Protein AF-A0A1B1N9D3-F1 (afdb_monomer)

Secondary structure (DSSP, 8-state):
-HHHHHHHHHTT---TT-EEEE-STTTTS-HHHHHHHHHHHT-SEEEEESS---HHHHHHHHHHHHHHHHH-S-HHHHHHHHHHHSHHHHHHTTEEEEE-

Structure (mmCIF, N/CA/C/O backbone):
data_AF-A0A1B1N9D3-F1
#
_entry.id   AF-A0A1B1N9D3-F1
#
loop_
_atom_site.group_PDB
_atom_site.id
_atom_site.type_symbol
_atom_site.label_atom_id
_atom_site.label_alt_id
_atom_site.label_comp_id
_atom_site.label_asym_id
_atom_site.label_entity_id
_atom_site.label_seq_id
_atom_site.pdbx_PDB_ins_code
_atom_site.Cartn_x
_atom_site.Cartn_y
_atom_site.Cartn_z
_atom_site.occupancy
_atom_site.B_iso_or_equiv
_atom_site.auth_seq_id
_atom_site.auth_comp_id
_atom_site.auth_asym_id
_atom_site.auth_atom_id
_atom_site.pdbx_PDB_model_num
ATOM 1 N N . MET A 1 1 ? -1.597 13.075 -5.985 1.00 51.84 1 MET A N 1
ATOM 2 C CA . MET A 1 1 ? -2.216 12.221 -4.942 1.00 51.84 1 MET A CA 1
ATOM 3 C C . MET A 1 1 ? -2.651 12.982 -3.680 1.00 51.84 1 MET A C 1
ATOM 5 O O . MET A 1 1 ? -3.419 12.429 -2.904 1.00 51.84 1 MET A O 1
ATOM 9 N N . VAL A 1 2 ? -2.202 14.231 -3.470 1.00 53.56 2 VAL A N 1
ATOM 10 C CA . VAL A 1 2 ? -2.560 15.042 -2.285 1.00 53.56 2 VAL A CA 1
ATOM 11 C C . VAL A 1 2 ? -4.086 15.168 -2.094 1.00 53.56 2 VAL A C 1
ATOM 13 O O . VAL A 1 2 ? -4.560 15.168 -0.968 1.00 53.56 2 VAL A O 1
ATOM 16 N N . ASP A 1 3 ? -4.866 15.119 -3.179 1.00 71.94 3 ASP A N 1
ATOM 17 C CA . ASP A 1 3 ? -6.315 15.346 -3.152 1.00 71.94 3 ASP A CA 1
ATOM 18 C C . ASP A 1 3 ? -7.146 14.206 -2.515 1.00 71.94 3 ASP A C 1
ATOM 20 O O . ASP A 1 3 ? -7.871 14.431 -1.552 1.00 71.94 3 ASP A O 1
ATOM 24 N N . LEU A 1 4 ? -7.023 12.950 -2.967 1.00 71.50 4 LEU A N 1
ATOM 25 C CA . LEU A 1 4 ? -7.900 11.863 -2.487 1.00 71.50 4 LEU A CA 1
ATOM 26 C C . LEU A 1 4 ? -7.688 11.541 -0.998 1.00 71.50 4 LEU A C 1
ATOM 28 O O . LEU A 1 4 ? -8.643 11.287 -0.261 1.00 71.50 4 LEU A O 1
ATOM 32 N N . GLY A 1 5 ? -6.431 11.538 -0.547 1.00 71.31 5 GLY A N 1
ATOM 33 C CA . GLY A 1 5 ? -6.106 11.253 0.849 1.00 71.31 5 GLY A CA 1
ATOM 34 C C . GLY A 1 5 ? -6.641 12.325 1.799 1.00 71.31 5 GLY A C 1
ATOM 35 O O . GLY A 1 5 ? -7.162 12.005 2.871 1.00 71.31 5 GLY A O 1
ATOM 36 N N . GLU A 1 6 ? -6.554 13.590 1.387 1.00 75.50 6 GLU A N 1
ATOM 37 C CA . GLU A 1 6 ? -7.091 14.732 2.121 1.00 75.50 6 GLU A CA 1
ATOM 38 C C . GLU A 1 6 ? -8.623 14.745 2.097 1.00 75.50 6 GLU A C 1
ATOM 40 O O . GLU A 1 6 ? -9.235 14.869 3.156 1.00 75.50 6 GLU A O 1
ATOM 45 N N . GLN A 1 7 ? -9.249 14.484 0.946 1.00 81.62 7 GLN A N 1
ATOM 46 C CA . GLN A 1 7 ? -10.705 14.364 0.810 1.00 81.62 7 GLN A CA 1
ATOM 47 C C . GLN A 1 7 ? -11.285 13.274 1.716 1.00 81.62 7 GLN A C 1
ATOM 49 O O . GLN A 1 7 ? -12.248 13.518 2.443 1.00 81.62 7 GLN A O 1
ATOM 54 N N . LEU A 1 8 ? -10.693 12.074 1.727 1.00 82.44 8 LEU A N 1
ATOM 55 C CA . LEU A 1 8 ?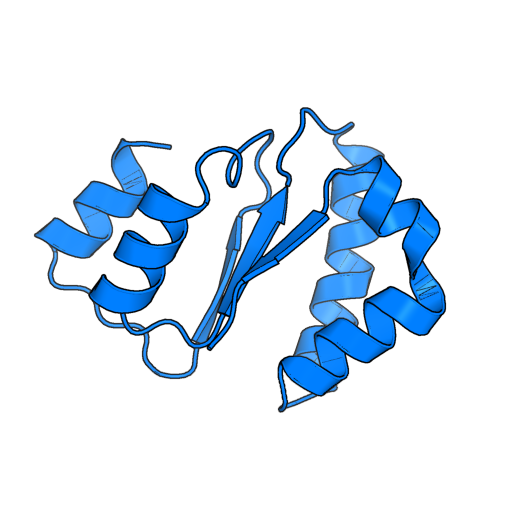 -11.163 10.973 2.574 1.00 82.44 8 LEU A CA 1
ATOM 56 C C . LEU A 1 8 ? -11.032 11.3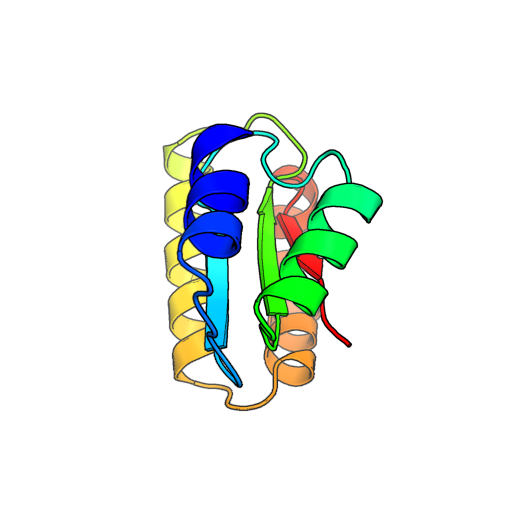07 4.065 1.00 82.44 8 LEU A C 1
ATOM 58 O O . LEU A 1 8 ? -11.924 10.967 4.849 1.00 82.44 8 LEU A O 1
ATOM 62 N N . ARG A 1 9 ? -9.953 11.997 4.461 1.00 75.62 9 ARG A N 1
ATOM 63 C CA . ARG A 1 9 ? -9.768 12.480 5.838 1.00 75.62 9 ARG A CA 1
ATOM 64 C C . ARG A 1 9 ? -10.772 13.574 6.195 1.00 75.62 9 ARG A C 1
ATOM 66 O O . ARG A 1 9 ? -11.400 13.471 7.246 1.00 75.62 9 ARG A O 1
ATOM 73 N N . ALA A 1 10 ? -10.941 14.579 5.338 1.00 83.56 10 ALA A N 1
ATOM 74 C CA . ALA A 1 10 ? -11.865 15.694 5.534 1.00 83.56 10 ALA A CA 1
ATOM 75 C C . ALA A 1 10 ? -13.323 15.218 5.613 1.00 83.56 10 ALA A C 1
ATOM 77 O O . ALA A 1 10 ? -14.083 15.686 6.455 1.00 83.56 10 ALA A O 1
ATOM 78 N N . ALA A 1 11 ? -13.687 14.215 4.812 1.00 85.88 11 ALA A N 1
ATOM 79 C CA . ALA A 1 11 ? -14.988 13.554 4.866 1.00 85.88 11 ALA A CA 1
ATOM 80 C C . ALA A 1 11 ? -15.173 12.649 6.103 1.00 85.88 11 ALA A C 1
ATOM 82 O O . ALA A 1 11 ? -16.237 12.056 6.275 1.00 85.88 11 ALA A O 1
ATOM 83 N N . GLY A 1 12 ? -14.150 12.485 6.952 1.00 86.06 12 GLY A N 1
ATOM 84 C CA . GLY A 1 12 ? -14.204 11.605 8.121 1.00 86.06 12 GLY A CA 1
ATOM 85 C C . GLY A 1 12 ? -14.341 10.122 7.763 1.00 86.06 12 GLY A C 1
ATOM 86 O O . GLY A 1 12 ? -14.816 9.331 8.579 1.00 86.06 12 GLY A O 1
ATOM 87 N N . THR A 1 13 ? -13.937 9.731 6.551 1.00 89.56 13 THR A N 1
ATOM 88 C CA . THR A 1 13 ? -14.154 8.377 6.035 1.00 89.56 13 THR A CA 1
ATOM 89 C C . THR A 1 13 ? -13.343 7.361 6.837 1.00 89.56 13 THR A C 1
ATOM 91 O O . THR A 1 13 ? -12.155 7.551 7.108 1.00 89.56 13 THR A O 1
ATOM 94 N N . LYS A 1 14 ? -13.984 6.246 7.202 1.00 91.75 14 LYS A N 1
ATOM 95 C CA . LYS A 1 14 ? -13.352 5.110 7.881 1.00 91.75 14 LYS A CA 1
ATOM 96 C C . LYS A 1 14 ? -13.534 3.851 7.049 1.00 91.75 14 LYS A C 1
ATOM 98 O O . LYS A 1 14 ? -14.651 3.516 6.667 1.00 91.75 14 LYS A O 1
ATOM 103 N N . LEU A 1 15 ? -12.440 3.133 6.805 1.00 91.62 15 LEU A N 1
ATOM 104 C CA . LEU A 1 15 ? -12.426 1.891 6.024 1.00 91.62 15 LEU A CA 1
ATOM 105 C C . LEU A 1 15 ? -11.798 0.737 6.829 1.00 91.62 15 LEU A C 1
ATOM 107 O O . LEU A 1 15 ? -10.819 0.129 6.383 1.00 91.62 15 LEU A O 1
ATOM 111 N N . PRO A 1 16 ? -12.334 0.415 8.024 1.00 93.56 16 PRO A N 1
ATOM 112 C CA . PRO A 1 16 ? -11.767 -0.613 8.883 1.00 93.56 16 PRO A CA 1
ATOM 113 C C . PRO A 1 16 ? -11.772 -1.979 8.197 1.00 93.56 16 PRO A C 1
ATOM 115 O O . PRO A 1 16 ? -12.750 -2.387 7.568 1.00 93.56 16 PRO A O 1
ATOM 118 N N . GLY A 1 17 ? -10.657 -2.698 8.319 1.00 90.88 17 GLY A N 1
ATOM 119 C CA . GLY A 1 17 ? -10.519 -4.052 7.779 1.00 90.88 17 GLY A CA 1
ATOM 120 C C . GLY A 1 17 ? -10.384 -4.131 6.253 1.00 90.88 17 GLY A C 1
ATOM 121 O O . GLY A 1 17 ? -10.233 -5.235 5.731 1.00 90.88 17 GLY A O 1
ATOM 122 N N . ARG A 1 18 ? -10.406 -2.996 5.540 1.00 93.00 18 ARG A N 1
ATOM 123 C CA . ARG A 1 18 ? -10.245 -2.936 4.082 1.00 93.00 18 ARG A CA 1
ATOM 124 C C . ARG A 1 18 ? -8.776 -2.795 3.689 1.00 93.00 18 ARG A C 1
ATOM 126 O O . ARG A 1 18 ? -7.998 -2.160 4.401 1.00 93.00 18 ARG A O 1
ATOM 133 N N . THR A 1 19 ? -8.429 -3.373 2.544 1.00 95.00 19 THR A N 1
ATOM 134 C CA . THR A 1 19 ? -7.176 -3.097 1.834 1.00 95.00 19 THR A CA 1
ATOM 135 C C . THR A 1 19 ? -7.476 -2.102 0.721 1.00 95.00 19 THR A C 1
ATOM 137 O O . THR A 1 19 ? -8.452 -2.290 -0.003 1.00 95.00 19 THR A O 1
ATOM 140 N N . LEU A 1 20 ? -6.662 -1.055 0.599 1.00 93.38 20 LEU A N 1
ATOM 141 C CA . LEU A 1 20 ? -6.734 -0.098 -0.505 1.00 93.38 20 LEU A CA 1
ATOM 142 C C . LEU A 1 20 ? -5.582 -0.364 -1.477 1.00 93.38 20 LEU A C 1
ATOM 144 O O . LEU A 1 20 ? -4.434 -0.479 -1.049 1.00 93.38 20 LEU A O 1
ATOM 148 N N . HIS A 1 21 ? -5.884 -0.460 -2.767 1.00 94.31 21 HIS A N 1
ATOM 149 C CA . HIS A 1 21 ? -4.878 -0.492 -3.823 1.00 94.31 21 HIS A CA 1
ATOM 150 C C . HIS A 1 21 ? -4.897 0.830 -4.590 1.00 94.31 21 HIS A C 1
ATOM 152 O O . HIS A 1 21 ? -5.976 1.328 -4.916 1.00 94.31 21 HIS A O 1
ATOM 158 N N . LEU A 1 22 ? -3.720 1.394 -4.842 1.00 92.06 22 LEU A N 1
ATOM 159 C CA . LEU A 1 22 ? -3.531 2.616 -5.611 1.00 92.06 22 LEU A CA 1
ATOM 160 C C . LEU A 1 22 ? -2.745 2.284 -6.887 1.00 92.06 22 LEU A C 1
ATOM 162 O O . LEU A 1 22 ? -1.522 2.171 -6.854 1.00 92.06 22 LEU A O 1
ATOM 166 N N . GLY A 1 23 ? -3.465 2.144 -8.000 1.00 89.38 23 GLY A N 1
ATOM 167 C CA . GLY A 1 23 ? -2.922 1.774 -9.315 1.00 89.38 23 GLY A CA 1
ATOM 168 C C . GLY A 1 23 ? -2.293 2.931 -10.094 1.00 89.38 23 GLY A C 1
ATOM 169 O O . GLY A 1 23 ? -2.457 3.037 -11.305 1.00 89.38 23 GLY A O 1
ATOM 170 N N . SER A 1 24 ? -1.650 3.869 -9.400 1.00 85.81 24 SER A N 1
ATOM 171 C CA . SER A 1 24 ? -0.993 5.027 -10.014 1.00 85.81 24 SER A CA 1
ATOM 172 C C . SER A 1 24 ? 0.507 5.013 -9.738 1.00 85.81 24 SER A C 1
ATOM 174 O O . SER A 1 24 ? 0.937 4.527 -8.691 1.00 85.81 24 SER A O 1
ATOM 176 N N . CYS A 1 25 ? 1.286 5.588 -10.652 1.00 89.56 25 CYS A N 1
ATOM 177 C CA . CYS A 1 25 ? 2.737 5.718 -10.524 1.00 89.56 25 CYS A CA 1
ATOM 178 C C . CYS A 1 25 ? 3.151 6.469 -9.253 1.00 89.56 25 CYS A C 1
ATOM 180 O O . CYS A 1 25 ? 2.471 7.421 -8.853 1.00 89.56 25 CYS A O 1
ATOM 182 N N . ALA A 1 26 ? 4.261 6.028 -8.648 1.00 85.81 26 ALA A N 1
ATOM 183 C CA . ALA A 1 26 ? 4.944 6.654 -7.508 1.00 85.81 26 ALA A CA 1
ATOM 184 C C . ALA A 1 26 ? 4.036 7.044 -6.324 1.00 85.81 26 ALA A C 1
ATOM 186 O O . ALA A 1 26 ? 4.336 7.920 -5.517 1.00 85.81 26 ALA A O 1
ATOM 187 N N . VAL A 1 27 ? 2.889 6.382 -6.191 1.00 85.44 27 VAL A N 1
ATOM 188 C CA . VAL A 1 27 ? 1.855 6.754 -5.229 1.00 85.44 27 VAL A CA 1
ATOM 189 C C . VAL A 1 27 ? 2.204 6.373 -3.791 1.00 85.44 27 VAL A C 1
ATOM 191 O O . VAL A 1 27 ? 1.539 6.801 -2.855 1.00 85.44 27 VAL A O 1
ATOM 194 N N . LEU A 1 28 ? 3.229 5.549 -3.599 1.00 89.81 28 LEU A N 1
ATOM 195 C CA . LEU A 1 28 ? 3.718 5.162 -2.281 1.00 89.81 28 LEU A CA 1
ATOM 196 C C . LEU A 1 28 ? 5.144 5.661 -2.001 1.00 89.81 28 LEU A C 1
ATOM 198 O O . LEU A 1 28 ? 5.794 5.114 -1.118 1.00 89.81 28 LEU A O 1
ATOM 202 N N . GLU A 1 29 ? 5.634 6.675 -2.723 1.00 89.06 29 GLU A N 1
ATOM 203 C CA . GLU A 1 29 ? 7.004 7.195 -2.550 1.00 89.06 29 GLU A CA 1
ATOM 204 C C . GLU A 1 29 ? 7.298 7.716 -1.126 1.00 89.06 29 GLU A C 1
ATOM 206 O O . GLU A 1 29 ? 8.411 7.560 -0.628 1.00 89.06 29 GLU A O 1
ATOM 211 N N . ASP A 1 30 ? 6.296 8.295 -0.451 1.00 90.81 30 ASP A N 1
ATOM 212 C CA . ASP A 1 30 ? 6.388 8.807 0.922 1.00 90.81 30 ASP A CA 1
ATOM 213 C C . ASP A 1 30 ? 5.710 7.836 1.903 1.00 90.81 30 ASP A C 1
ATOM 215 O O . ASP A 1 30 ? 4.505 7.907 2.179 1.00 90.81 30 ASP A O 1
ATOM 219 N N . GLU A 1 31 ? 6.498 6.899 2.433 1.00 89.69 31 GLU A N 1
ATOM 220 C CA . GLU A 1 31 ? 6.025 5.867 3.361 1.00 89.69 31 GLU A CA 1
ATOM 221 C C . GLU A 1 31 ? 5.408 6.452 4.647 1.00 89.69 31 GLU A C 1
ATOM 223 O O . GLU A 1 31 ? 4.427 5.905 5.169 1.00 89.69 31 GLU A O 1
ATOM 228 N N . ASP A 1 32 ? 5.922 7.579 5.147 1.00 91.12 32 ASP A N 1
ATOM 229 C CA . ASP A 1 32 ? 5.450 8.214 6.381 1.00 91.12 32 ASP A CA 1
ATOM 230 C C . ASP A 1 32 ? 4.070 8.853 6.183 1.00 91.12 32 ASP A C 1
ATOM 232 O O . ASP A 1 32 ? 3.143 8.645 6.989 1.00 91.12 32 ASP A O 1
ATOM 236 N N . ALA A 1 33 ? 3.889 9.590 5.083 1.00 89.19 33 ALA A N 1
ATOM 237 C CA . ALA A 1 33 ? 2.600 10.166 4.714 1.00 89.19 33 ALA A CA 1
ATOM 238 C C . ALA A 1 33 ? 1.554 9.069 4.482 1.00 89.19 33 ALA A C 1
ATOM 240 O O . ALA A 1 33 ? 0.426 9.147 4.997 1.00 89.19 33 ALA A O 1
ATOM 241 N N . VAL A 1 34 ? 1.945 8.004 3.778 1.00 91.12 34 VAL A N 1
ATOM 242 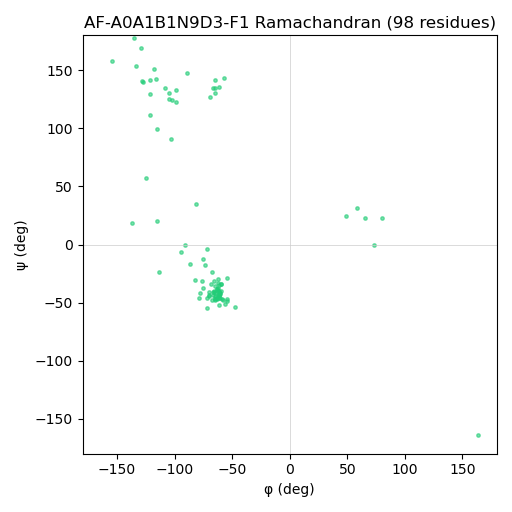C CA . VAL A 1 34 ? 1.098 6.840 3.518 1.00 91.12 34 VAL A CA 1
ATOM 243 C C . VAL A 1 34 ? 0.720 6.125 4.814 1.00 91.12 34 VAL A C 1
ATOM 245 O O . VAL A 1 34 ? -0.460 5.836 5.040 1.00 91.12 34 VAL A O 1
ATOM 248 N N . THR A 1 35 ? 1.676 5.877 5.708 1.00 92.19 35 THR A N 1
ATOM 249 C CA . THR A 1 35 ? 1.429 5.230 7.004 1.00 92.19 35 THR A CA 1
ATOM 250 C C . THR A 1 35 ? 0.480 6.062 7.858 1.00 92.19 35 THR A C 1
ATOM 252 O O . THR A 1 35 ? -0.470 5.530 8.449 1.00 92.19 35 THR A O 1
ATOM 255 N N . THR A 1 36 ? 0.675 7.381 7.878 1.00 91.06 36 THR A N 1
ATOM 256 C CA . THR A 1 36 ? -0.215 8.315 8.572 1.00 91.06 36 THR A CA 1
ATOM 257 C C . THR A 1 36 ? -1.629 8.252 7.993 1.00 91.06 36 THR A C 1
ATOM 259 O O . THR A 1 36 ? -2.603 8.185 8.746 1.00 91.06 36 THR A O 1
ATOM 262 N N . PHE A 1 37 ? -1.770 8.222 6.664 1.00 89.94 37 PHE A N 1
ATOM 263 C CA . PHE A 1 37 ? -3.067 8.120 5.991 1.00 89.94 37 PHE A CA 1
ATOM 264 C C . PHE A 1 37 ? -3.765 6.790 6.283 1.00 89.94 37 PHE A C 1
ATOM 266 O O . PHE A 1 37 ? -4.924 6.779 6.708 1.00 89.94 37 PHE A O 1
ATOM 273 N N . ARG A 1 38 ? -3.040 5.676 6.157 1.00 92.44 38 ARG A N 1
ATOM 274 C CA . ARG A 1 38 ? -3.535 4.328 6.445 1.00 92.44 38 ARG A CA 1
ATOM 275 C C . ARG A 1 38 ? -4.107 4.241 7.861 1.00 92.44 38 ARG A C 1
ATOM 277 O O . ARG A 1 38 ? -5.214 3.732 8.050 1.00 92.44 38 ARG A O 1
ATOM 284 N N . ARG A 1 39 ? -3.379 4.773 8.851 1.00 91.88 39 ARG A N 1
ATOM 285 C CA . ARG A 1 39 ? -3.808 4.827 10.259 1.00 91.88 39 ARG A CA 1
ATOM 286 C C . ARG A 1 39 ? -5.016 5.741 10.459 1.00 91.88 39 ARG A C 1
ATOM 288 O O . ARG A 1 39 ? -5.956 5.342 11.140 1.00 91.88 39 ARG A O 1
ATOM 295 N N . ALA A 1 40 ? -5.030 6.923 9.840 1.00 89.81 40 ALA A N 1
ATOM 296 C CA . ALA A 1 40 ? -6.128 7.882 9.966 1.00 89.81 40 ALA A CA 1
ATOM 297 C C . ALA A 1 40 ? -7.469 7.324 9.450 1.00 89.81 40 ALA A C 1
ATOM 299 O O . ALA A 1 40 ? -8.509 7.534 10.081 1.00 89.81 40 ALA A O 1
ATOM 300 N N . VAL A 1 41 ? -7.448 6.581 8.340 1.00 91.44 41 VAL A N 1
ATOM 301 C CA . VAL A 1 41 ? -8.644 5.966 7.730 1.00 91.44 41 VAL A CA 1
ATOM 302 C C . VAL A 1 41 ? -8.970 4.591 8.341 1.00 91.44 41 VAL A C 1
ATOM 304 O O . VAL A 1 41 ? -10.097 4.107 8.226 1.00 91.44 41 VAL A O 1
ATOM 307 N N . GLY A 1 42 ? -8.023 3.969 9.050 1.00 92.50 42 GLY A N 1
ATOM 308 C CA . GLY A 1 42 ? -8.197 2.658 9.686 1.00 92.50 42 GLY A CA 1
ATOM 309 C C . GLY A 1 42 ? -8.033 1.475 8.727 1.00 92.50 42 GLY A C 1
ATOM 310 O O . GLY A 1 42 ? -8.550 0.391 8.992 1.00 92.50 42 GLY A O 1
ATOM 311 N N . LEU A 1 43 ? -7.328 1.674 7.612 1.00 93.88 43 LEU A N 1
ATOM 312 C CA . LEU A 1 43 ? -7.085 0.632 6.619 1.00 93.88 43 LEU A CA 1
ATOM 313 C C . LEU A 1 43 ? -6.231 -0.498 7.208 1.00 93.88 43 LEU A C 1
ATOM 315 O O . LEU A 1 43 ? -5.269 -0.273 7.953 1.00 93.88 43 LEU A O 1
ATOM 319 N N . LYS A 1 44 ? -6.571 -1.727 6.819 1.00 95.12 44 LYS A N 1
ATOM 320 C CA . LYS A 1 44 ? -5.825 -2.938 7.173 1.00 95.12 44 LYS A CA 1
ATOM 321 C C . LYS A 1 44 ? -4.475 -2.984 6.465 1.00 95.12 44 LYS A C 1
ATOM 323 O O . LYS A 1 44 ? -3.482 -3.382 7.067 1.00 95.12 44 LYS A O 1
ATOM 328 N N . ALA A 1 45 ? -4.469 -2.587 5.198 1.00 96.19 45 ALA A N 1
ATOM 329 C CA . ALA A 1 45 ? -3.280 -2.472 4.378 1.00 96.19 45 ALA A CA 1
ATOM 330 C C . ALA A 1 45 ? -3.495 -1.447 3.262 1.00 96.19 45 ALA A C 1
ATOM 332 O O . ALA A 1 45 ? -4.635 -1.170 2.873 1.00 96.19 45 ALA A O 1
ATOM 333 N N . ILE A 1 46 ? -2.396 -0.915 2.747 1.00 95.81 46 ILE A N 1
ATOM 334 C CA . ILE A 1 46 ? -2.365 -0.133 1.516 1.00 95.81 46 ILE A CA 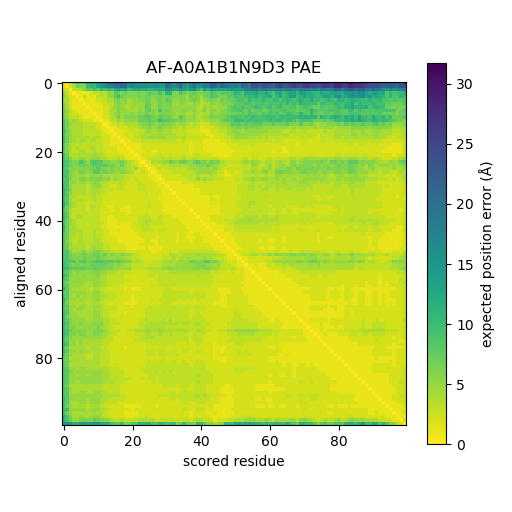1
ATOM 335 C C . ILE A 1 46 ? -1.299 -0.714 0.591 1.00 95.81 46 ILE A C 1
ATOM 337 O O . ILE A 1 46 ? -0.252 -1.163 1.054 1.00 95.81 46 ILE A O 1
ATOM 341 N N . THR A 1 47 ? -1.611 -0.774 -0.697 1.00 96.50 47 THR A N 1
ATOM 342 C CA . THR A 1 47 ? -0.741 -1.334 -1.734 1.00 96.50 47 THR A CA 1
ATOM 343 C C . THR A 1 47 ? -0.676 -0.395 -2.928 1.00 96.50 47 THR A C 1
ATOM 345 O O . THR A 1 47 ? -1.619 0.362 -3.157 1.00 96.50 47 THR A O 1
ATOM 348 N N . GLY A 1 48 ? 0.415 -0.447 -3.681 1.00 95.75 48 GLY A N 1
ATOM 349 C CA . GLY A 1 48 ? 0.666 0.447 -4.808 1.00 95.75 48 GLY A CA 1
ATOM 350 C C . GLY A 1 48 ? 2.136 0.416 -5.204 1.00 95.75 48 GLY A C 1
ATOM 351 O O . GLY A 1 48 ? 2.868 -0.483 -4.786 1.00 95.75 48 GLY A O 1
ATOM 352 N N . PHE A 1 49 ? 2.556 1.407 -5.982 1.00 95.62 49 PHE A N 1
ATOM 353 C CA . PHE A 1 49 ? 3.894 1.475 -6.568 1.00 95.62 49 PHE A CA 1
ATOM 354 C C . PHE A 1 49 ? 4.677 2.679 -6.029 1.00 95.62 49 PHE A C 1
ATOM 356 O O . PHE A 1 49 ? 4.103 3.747 -5.806 1.00 95.62 49 PHE A O 1
ATOM 363 N N . THR A 1 50 ? 5.980 2.512 -5.808 1.00 94.38 50 THR A N 1
ATOM 364 C CA . THR A 1 50 ? 6.906 3.579 -5.377 1.00 94.38 50 THR A CA 1
ATOM 365 C C . THR A 1 50 ? 7.632 4.244 -6.544 1.00 94.38 50 THR A C 1
ATOM 367 O O . THR A 1 50 ? 8.342 5.220 -6.339 1.00 94.38 50 THR A O 1
ATOM 370 N N . GLU A 1 51 ? 7.463 3.724 -7.759 1.00 91.06 51 GLU A N 1
ATOM 371 C CA . GLU A 1 51 ? 8.164 4.167 -8.964 1.00 91.06 51 GLU A CA 1
ATOM 372 C C . GLU A 1 51 ? 7.174 4.444 -10.104 1.00 91.06 51 GLU A C 1
ATOM 374 O O . GLU A 1 51 ? 5.983 4.113 -10.021 1.00 91.06 51 GLU A O 1
ATOM 379 N N . ASP A 1 52 ? 7.672 5.059 -11.176 1.00 91.94 52 ASP A N 1
ATOM 380 C CA . ASP A 1 52 ? 6.956 5.116 -12.446 1.00 91.94 52 ASP A CA 1
ATOM 381 C C . ASP A 1 52 ? 6.918 3.722 -13.075 1.00 91.94 52 ASP A C 1
ATOM 383 O O . ASP A 1 52 ? 7.947 3.071 -13.252 1.00 91.94 52 ASP A O 1
ATOM 387 N N . VAL A 1 53 ? 5.716 3.266 -13.421 1.00 89.62 53 VAL A N 1
ATOM 388 C CA . VAL A 1 53 ? 5.477 1.912 -13.925 1.00 89.62 53 VAL A CA 1
ATOM 389 C C . VAL A 1 53 ? 4.851 1.948 -15.312 1.00 89.62 53 VAL A C 1
ATOM 391 O O . VAL A 1 53 ? 3.998 2.789 -15.603 1.00 89.62 53 VAL A O 1
ATOM 394 N N . ASP A 1 54 ? 5.259 1.017 -16.177 1.00 93.50 54 ASP A N 1
ATOM 395 C CA . ASP A 1 54 ? 4.567 0.796 -17.446 1.00 93.50 54 ASP A CA 1
ATOM 396 C C . ASP A 1 54 ? 3.145 0.290 -17.177 1.00 93.50 54 ASP A C 1
ATOM 398 O O . ASP A 1 54 ? 2.936 -0.606 -16.358 1.00 93.50 54 ASP A O 1
ATOM 402 N N . TRP A 1 55 ? 2.168 0.865 -17.880 1.00 9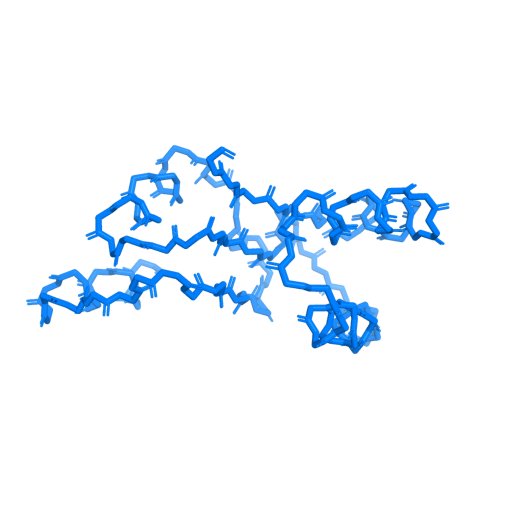1.88 55 TRP A N 1
ATOM 403 C CA . TRP A 1 55 ? 0.748 0.616 -17.633 1.00 91.88 55 TRP A CA 1
ATOM 404 C C . TRP A 1 55 ? 0.340 -0.846 -17.857 1.00 91.88 55 TRP A C 1
ATOM 406 O O . TRP A 1 55 ? -0.574 -1.339 -17.197 1.00 91.88 55 TRP A O 1
ATOM 416 N N . LEU A 1 56 ? 0.971 -1.538 -18.811 1.00 95.19 56 LEU A N 1
ATOM 417 C CA . LEU A 1 56 ? 0.620 -2.915 -19.134 1.00 95.19 56 LEU A CA 1
ATOM 418 C C . LEU A 1 56 ? 1.215 -3.856 -18.091 1.00 95.19 56 LEU A C 1
ATOM 420 O O . LEU A 1 56 ? 0.551 -4.795 -17.648 1.00 95.19 56 LEU A O 1
ATOM 424 N N . GLU A 1 57 ? 2.457 -3.593 -17.686 1.00 94.56 57 GLU A N 1
ATOM 425 C CA . GLU A 1 57 ? 3.106 -4.350 -16.623 1.00 94.56 57 GLU A CA 1
ATOM 426 C C . GLU A 1 57 ? 2.405 -4.158 -15.272 1.00 94.56 57 GLU A C 1
ATOM 428 O O . GLU A 1 57 ? 2.149 -5.145 -14.578 1.00 94.56 57 GLU A O 1
ATOM 433 N N . SER A 1 58 ? 2.037 -2.923 -14.915 1.00 94.94 58 SER A N 1
ATOM 434 C CA . SER A 1 58 ? 1.315 -2.652 -13.670 1.00 94.94 58 SER A CA 1
ATOM 435 C C . SER A 1 58 ? -0.051 -3.333 -13.661 1.00 94.94 58 SER A C 1
ATOM 437 O O . SER A 1 58 ? -0.351 -4.052 -12.711 1.00 94.94 58 SER A O 1
ATOM 439 N N . LEU A 1 59 ? -0.826 -3.229 -14.745 1.00 95.75 59 LEU A N 1
ATOM 440 C CA . LEU A 1 59 ? -2.128 -3.886 -14.862 1.00 95.75 59 LEU A CA 1
ATOM 441 C C . LEU A 1 59 ? -2.018 -5.415 -14.759 1.00 95.75 59 LEU A C 1
ATOM 443 O O . LEU A 1 59 ? -2.820 -6.060 -14.083 1.00 95.75 59 LEU A O 1
ATOM 447 N N . ALA A 1 60 ? -1.017 -6.018 -15.406 1.00 96.62 60 ALA A N 1
ATOM 448 C CA . ALA A 1 60 ? -0.785 -7.457 -15.306 1.00 96.62 60 ALA A CA 1
ATOM 449 C C . ALA A 1 60 ? -0.471 -7.882 -13.862 1.00 96.62 60 ALA A C 1
ATOM 451 O O . ALA A 1 60 ? -0.979 -8.902 -13.389 1.00 96.62 60 ALA A O 1
ATOM 452 N N . PHE A 1 61 ? 0.331 -7.091 -13.146 1.00 97.19 61 PHE A N 1
ATOM 453 C CA . PHE A 1 61 ? 0.623 -7.331 -11.737 1.00 97.19 61 PHE A CA 1
ATOM 454 C C . PHE A 1 61 ? -0.614 -7.143 -10.847 1.00 97.19 61 PHE A C 1
ATOM 456 O O . PHE A 1 61 ? -0.856 -7.947 -9.947 1.00 97.19 61 PHE A O 1
ATOM 463 N N . GLU A 1 62 ? -1.430 -6.123 -11.107 1.00 96.62 62 GLU A N 1
ATOM 464 C CA . GLU A 1 62 ? -2.669 -5.852 -10.374 1.00 96.62 62 GLU A CA 1
ATOM 465 C C . GLU A 1 62 ? -3.660 -7.013 -10.466 1.00 96.62 62 GLU A C 1
ATOM 467 O O . GLU A 1 62 ? -4.272 -7.368 -9.460 1.00 96.62 62 GLU A O 1
ATOM 472 N N . LEU A 1 63 ? -3.791 -7.655 -11.632 1.00 97.56 63 LEU A N 1
ATOM 473 C CA . LEU A 1 63 ? -4.643 -8.839 -11.782 1.00 97.56 63 LEU A CA 1
ATOM 474 C C . LEU A 1 63 ? -4.188 -9.989 -10.872 1.00 97.56 63 LEU A C 1
ATOM 476 O O . LEU A 1 63 ? -5.023 -10.618 -10.219 1.00 97.56 63 LEU A O 1
ATOM 480 N N . LEU A 1 64 ? -2.874 -10.223 -10.772 1.00 97.56 64 LEU A N 1
ATOM 481 C CA . LEU A 1 64 ? -2.304 -11.213 -9.851 1.00 97.56 64 LEU A CA 1
ATOM 482 C C . LEU A 1 64 ? -2.555 -10.816 -8.392 1.00 97.56 64 LEU A C 1
ATOM 484 O O . LEU A 1 64 ? -2.986 -11.633 -7.583 1.00 97.56 64 LEU A O 1
ATOM 488 N N . LEU A 1 65 ? -2.318 -9.550 -8.047 1.00 97.62 65 LEU A N 1
ATOM 489 C CA . LEU A 1 65 ? -2.533 -9.035 -6.698 1.00 97.62 65 LEU A CA 1
ATOM 490 C C . LEU A 1 65 ? -3.998 -9.172 -6.263 1.00 97.62 65 LEU A C 1
ATOM 492 O O . LEU A 1 65 ? -4.265 -9.601 -5.139 1.00 97.62 65 LEU A O 1
ATOM 496 N N . LEU A 1 66 ? -4.942 -8.803 -7.130 1.00 96.62 66 LEU A N 1
ATOM 497 C CA . LEU A 1 66 ? -6.373 -8.869 -6.849 1.00 96.62 66 LEU A CA 1
ATOM 498 C C . LEU A 1 66 ? -6.839 -10.315 -6.665 1.00 96.62 66 LEU A C 1
ATOM 500 O O . LEU A 1 66 ? -7.567 -10.580 -5.710 1.00 96.62 66 LEU A O 1
ATOM 504 N N . ASP A 1 67 ? -6.373 -11.254 -7.491 1.00 97.62 67 ASP A N 1
ATOM 505 C CA . ASP A 1 67 ? -6.653 -12.684 -7.312 1.00 97.62 67 ASP A CA 1
ATOM 506 C C . ASP A 1 67 ? -6.204 -13.165 -5.919 1.00 97.62 67 ASP A C 1
ATOM 508 O O . ASP A 1 67 ? -7.004 -13.651 -5.113 1.00 97.62 67 ASP A O 1
ATOM 512 N N . VAL A 1 68 ? -4.954 -12.877 -5.552 1.00 97.44 68 VAL A N 1
ATOM 513 C CA . VAL A 1 68 ? -4.376 -13.256 -4.253 1.00 97.44 68 VAL A CA 1
ATOM 514 C C . VAL A 1 68 ? -5.119 -12.594 -3.083 1.00 97.44 68 VAL A C 1
ATOM 516 O O . VAL A 1 68 ? -5.370 -13.242 -2.061 1.00 97.44 68 VAL A O 1
ATOM 519 N N . LEU A 1 69 ? -5.518 -11.324 -3.217 1.00 95.75 69 LEU A N 1
ATOM 520 C CA . LEU A 1 69 ? -6.317 -10.603 -2.218 1.00 95.75 69 LEU A CA 1
ATOM 521 C C . LEU A 1 69 ? -7.725 -11.191 -2.047 1.00 95.75 69 LEU A C 1
ATOM 523 O O . LEU A 1 69 ? -8.272 -11.129 -0.944 1.00 95.75 69 LEU A O 1
ATOM 527 N N . THR A 1 70 ? -8.316 -11.751 -3.106 1.00 95.50 70 THR A N 1
ATOM 528 C CA . THR A 1 70 ? -9.621 -12.427 -3.016 1.00 95.50 70 THR A CA 1
ATOM 529 C C . THR A 1 70 ? -9.513 -13.808 -2.377 1.00 95.50 70 THR A C 1
ATOM 531 O O . THR A 1 70 ? -10.426 -14.224 -1.661 1.00 95.50 70 THR A O 1
ATOM 534 N N . TYR A 1 71 ? -8.380 -14.490 -2.559 1.00 97.00 71 TYR A 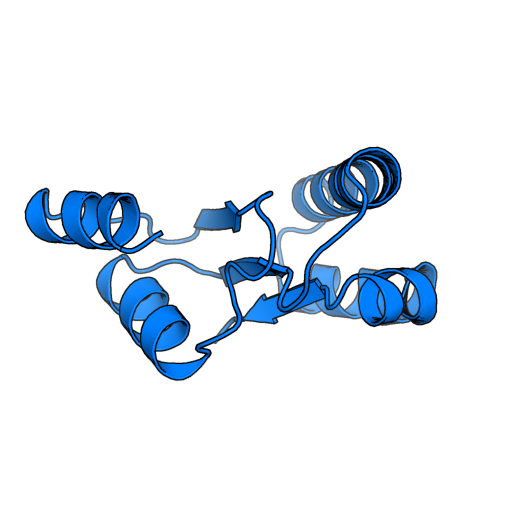N 1
ATOM 535 C CA . TYR A 1 71 ? -8.138 -15.812 -1.994 1.00 97.00 71 TYR A CA 1
ATOM 536 C C . TYR A 1 71 ? -7.752 -15.764 -0.505 1.00 97.00 71 TYR A C 1
ATOM 538 O O . TYR A 1 71 ? -8.292 -16.507 0.321 1.00 97.00 71 TYR A O 1
ATOM 546 N N . TYR A 1 72 ? -6.835 -14.871 -0.116 1.00 96.50 72 TYR A N 1
ATOM 547 C CA . TYR A 1 72 ? -6.319 -14.807 1.252 1.00 96.50 72 TYR A CA 1
ATOM 548 C C . TYR A 1 72 ? -6.990 -13.723 2.098 1.00 96.50 72 TYR A C 1
ATOM 550 O O . TYR A 1 72 ? -6.870 -12.525 1.864 1.00 96.50 72 TYR A O 1
ATOM 558 N N . ARG A 1 73 ? -7.576 -14.131 3.232 1.00 91.50 73 ARG A N 1
ATOM 559 C CA . ARG A 1 73 ? -8.103 -13.183 4.235 1.00 91.50 73 ARG A CA 1
ATOM 560 C C . ARG A 1 73 ? -7.015 -12.485 5.046 1.00 91.50 73 ARG A C 1
ATOM 562 O O . ARG A 1 73 ? -7.302 -11.496 5.718 1.00 91.50 73 ARG A O 1
ATOM 569 N N . ARG A 1 74 ? -5.791 -13.004 5.064 1.00 94.75 74 ARG A N 1
ATOM 570 C CA . ARG A 1 74 ? -4.666 -12.518 5.872 1.00 94.75 74 ARG A CA 1
ATOM 571 C C . ARG A 1 74 ? -3.681 -11.774 4.981 1.00 94.75 74 ARG A C 1
ATOM 573 O O . ARG A 1 74 ? -3.215 -12.331 3.999 1.00 94.75 74 ARG A O 1
ATOM 580 N N . VAL A 1 75 ? -3.366 -10.528 5.328 1.00 95.56 75 VAL A N 1
ATOM 581 C CA . VAL A 1 75 ? -2.503 -9.683 4.485 1.00 95.56 75 VAL A CA 1
ATOM 582 C C . VAL A 1 75 ? -1.066 -10.203 4.471 1.00 95.56 75 VAL A C 1
ATOM 584 O O . VAL A 1 75 ? -0.420 -10.174 3.437 1.00 95.56 75 VAL A O 1
ATOM 587 N N . ASP A 1 76 ? -0.589 -10.763 5.578 1.00 96.19 76 ASP A N 1
ATOM 588 C CA . ASP A 1 76 ? 0.731 -11.392 5.641 1.00 96.19 76 ASP A CA 1
ATOM 589 C C . ASP A 1 76 ? 0.823 -12.674 4.790 1.00 96.19 76 ASP A C 1
ATOM 591 O O . ASP A 1 76 ? 1.907 -13.061 4.360 1.00 96.19 76 ASP A O 1
ATOM 595 N N . ALA A 1 77 ? -0.309 -13.329 4.510 1.00 97.50 77 ALA A N 1
ATOM 596 C CA . ALA A 1 77 ? -0.357 -14.433 3.554 1.00 97.50 77 ALA A CA 1
ATOM 597 C C . ALA A 1 77 ? -0.284 -13.929 2.102 1.00 97.50 77 ALA A C 1
ATOM 599 O O . ALA A 1 77 ? 0.403 -14.547 1.295 1.00 97.50 77 ALA A O 1
ATOM 600 N N . VAL A 1 78 ? -0.922 -12.792 1.796 1.00 97.38 78 VAL A N 1
ATOM 601 C CA . VAL A 1 78 ? -0.816 -12.108 0.492 1.00 97.38 78 VAL A CA 1
ATOM 602 C C . VAL A 1 78 ? 0.628 -11.678 0.236 1.00 97.38 78 VAL A C 1
ATOM 604 O O . VAL A 1 78 ? 1.202 -12.044 -0.782 1.00 97.38 78 VAL A O 1
ATOM 607 N N . GLU A 1 79 ? 1.233 -10.969 1.192 1.00 97.25 79 GLU A N 1
ATOM 608 C CA . GLU A 1 79 ? 2.630 -10.517 1.136 1.00 97.25 79 GLU A CA 1
ATOM 609 C C . GLU A 1 79 ? 3.583 -11.692 0.883 1.00 97.25 79 GLU A C 1
ATOM 611 O O . GLU A 1 79 ? 4.382 -11.663 -0.049 1.00 97.25 79 GLU A O 1
ATOM 616 N N . ARG A 1 80 ? 3.429 -12.781 1.646 1.00 98.12 80 ARG A N 1
ATOM 617 C CA . ARG A 1 80 ? 4.228 -14.000 1.471 1.00 98.12 80 ARG A CA 1
ATOM 618 C C . ARG A 1 80 ? 4.012 -14.664 0.112 1.00 98.12 80 ARG A C 1
ATOM 620 O O . ARG A 1 80 ? 4.962 -15.197 -0.451 1.00 98.12 80 ARG A O 1
ATOM 627 N N . TYR A 1 81 ? 2.784 -14.683 -0.401 1.00 98.31 81 TYR A N 1
ATOM 628 C CA . TYR A 1 81 ? 2.506 -15.257 -1.714 1.00 98.31 81 TYR A CA 1
ATOM 629 C C . TYR A 1 81 ? 3.206 -14.460 -2.819 1.00 98.31 81 TYR A C 1
ATOM 631 O O . TYR A 1 81 ? 3.866 -15.059 -3.667 1.00 98.31 81 TYR A O 1
ATOM 639 N N . ILE A 1 82 ? 3.104 -13.128 -2.789 1.00 98.06 82 ILE A N 1
ATOM 640 C CA . ILE A 1 82 ? 3.775 -12.250 -3.755 1.00 98.06 82 ILE A CA 1
ATOM 641 C C . ILE A 1 82 ? 5.297 -12.419 -3.665 1.00 98.06 82 ILE A C 1
ATOM 643 O O . ILE A 1 82 ? 5.936 -12.635 -4.691 1.00 98.06 82 ILE A O 1
ATOM 647 N N . GLU A 1 83 ? 5.865 -12.426 -2.457 1.00 97.31 83 GLU A N 1
ATOM 648 C CA . GLU A 1 83 ? 7.306 -12.628 -2.240 1.00 97.31 83 GLU A CA 1
ATOM 649 C C . GLU A 1 83 ? 7.792 -14.001 -2.735 1.00 97.31 83 GLU A C 1
ATOM 651 O O . GLU A 1 83 ? 8.895 -14.123 -3.256 1.00 97.31 83 GLU A O 1
ATOM 656 N N . ASN A 1 84 ? 6.983 -15.054 -2.619 1.00 98.06 84 ASN A N 1
ATOM 657 C CA . ASN A 1 84 ? 7.401 -16.392 -3.043 1.00 98.06 84 ASN A CA 1
ATOM 658 C C . ASN A 1 84 ? 7.235 -16.639 -4.551 1.00 98.06 84 ASN A C 1
ATOM 660 O O . ASN A 1 84 ? 7.986 -17.432 -5.112 1.00 98.06 84 ASN A O 1
ATOM 664 N N . ASN A 1 85 ? 6.249 -16.010 -5.199 1.00 98.19 85 ASN A N 1
ATOM 665 C CA . ASN A 1 85 ? 5.860 -16.347 -6.576 1.00 98.19 85 ASN A CA 1
ATOM 666 C C . ASN A 1 85 ? 6.148 -15.232 -7.592 1.00 98.19 85 ASN A C 1
ATOM 668 O O . ASN A 1 85 ? 6.295 -15.510 -8.781 1.00 98.19 85 ASN A O 1
ATOM 672 N N . HIS A 1 86 ? 6.232 -13.975 -7.148 1.00 97.44 86 HIS A N 1
ATOM 673 C CA . HIS A 1 86 ? 6.286 -12.797 -8.020 1.00 97.44 86 HIS A CA 1
ATOM 674 C C . HIS A 1 86 ? 7.313 -11.745 -7.570 1.00 97.44 86 HIS A C 1
ATOM 676 O O . HIS A 1 86 ? 7.238 -10.601 -8.013 1.00 97.44 86 HIS A O 1
ATOM 682 N N . LYS A 1 87 ? 8.291 -12.114 -6.730 1.00 97.38 87 LYS A N 1
ATOM 683 C CA . LYS A 1 87 ? 9.293 -11.201 -6.149 1.00 97.38 87 LYS A CA 1
ATOM 684 C C . LYS A 1 87 ? 9.959 -10.269 -7.151 1.00 97.38 87 LYS A C 1
ATOM 686 O O . LYS A 1 87 ? 9.960 -9.060 -6.955 1.00 97.38 87 LYS A O 1
ATOM 691 N N . GLU A 1 88 ? 10.531 -10.823 -8.217 1.00 97.06 88 GLU A N 1
ATOM 692 C CA . GLU A 1 88 ? 11.259 -10.022 -9.208 1.00 97.06 88 GLU A CA 1
ATOM 693 C C . GLU A 1 88 ? 10.323 -9.057 -9.940 1.00 97.06 88 GLU A C 1
ATOM 695 O O . GLU A 1 88 ? 10.697 -7.920 -10.217 1.00 97.06 88 GLU A O 1
ATOM 700 N N . PHE A 1 89 ? 9.078 -9.476 -10.191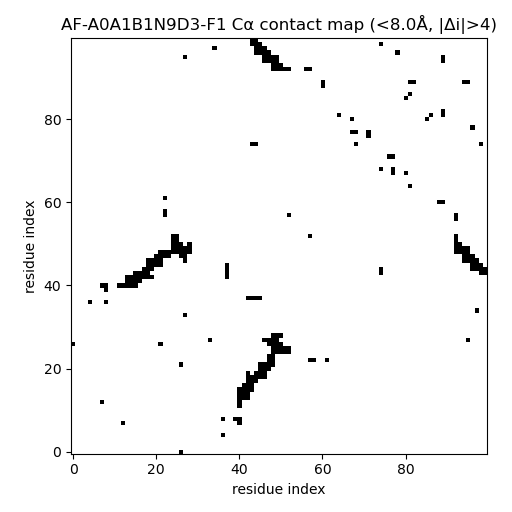 1.00 96.06 89 PHE A N 1
ATOM 701 C CA . PHE A 1 89 ? 8.088 -8.620 -10.833 1.00 96.06 89 PHE A CA 1
ATOM 702 C C . PHE A 1 89 ? 7.636 -7.488 -9.900 1.00 96.06 89 PHE A C 1
ATOM 704 O O . PHE A 1 89 ? 7.629 -6.331 -10.308 1.00 96.06 89 PHE A O 1
ATOM 711 N N . ALA A 1 90 ? 7.361 -7.806 -8.631 1.00 96.69 90 ALA A N 1
ATOM 712 C CA . ALA A 1 90 ? 7.031 -6.827 -7.600 1.00 96.69 90 ALA A CA 1
ATOM 713 C C . ALA A 1 90 ? 8.163 -5.806 -7.412 1.00 96.69 90 ALA A C 1
ATOM 715 O O . ALA A 1 90 ? 7.920 -4.603 -7.421 1.00 96.69 90 ALA A O 1
ATOM 716 N N . LYS A 1 91 ? 9.410 -6.281 -7.317 1.00 96.12 91 LYS A N 1
ATOM 717 C CA . LYS A 1 91 ? 10.595 -5.433 -7.160 1.00 96.12 91 LYS A CA 1
ATOM 718 C C . LYS A 1 91 ? 10.795 -4.503 -8.354 1.00 96.12 91 LYS A C 1
ATOM 720 O O . LYS A 1 91 ? 11.078 -3.331 -8.152 1.00 96.12 91 LYS A O 1
ATOM 725 N N . ARG A 1 92 ? 10.637 -5.009 -9.581 1.00 94.12 92 ARG A N 1
ATOM 726 C CA . ARG A 1 92 ? 10.788 -4.213 -10.809 1.00 94.12 92 ARG A CA 1
ATOM 727 C C . ARG A 1 92 ? 9.767 -3.078 -10.915 1.00 94.12 92 ARG A C 1
ATOM 729 O O . ARG A 1 92 ? 10.072 -2.068 -11.527 1.00 94.12 92 ARG A O 1
ATOM 736 N N . LEU A 1 93 ? 8.578 -3.254 -10.341 1.00 94.81 93 LEU A N 1
ATOM 737 C CA . LEU A 1 93 ? 7.521 -2.239 -10.338 1.00 94.81 93 LEU A CA 1
ATOM 738 C C . LEU A 1 93 ? 7.574 -1.308 -9.115 1.00 94.81 93 LEU A C 1
ATOM 740 O O . LEU A 1 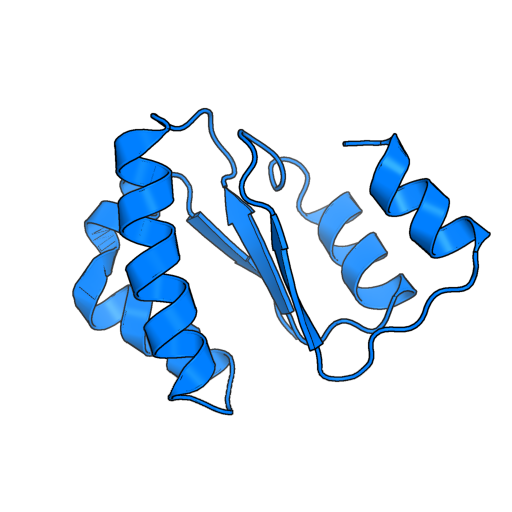93 ? 6.691 -0.468 -8.954 1.00 94.81 93 LEU A O 1
ATOM 744 N N . GLY A 1 94 ? 8.525 -1.497 -8.194 1.00 95.75 94 GLY A N 1
ATOM 745 C CA . GLY A 1 94 ? 8.492 -0.812 -6.901 1.00 95.75 94 GLY A CA 1
ATOM 746 C C . GLY A 1 94 ? 7.209 -1.113 -6.113 1.00 95.75 94 GLY A C 1
ATOM 747 O O . GLY A 1 94 ? 6.683 -0.255 -5.403 1.00 95.75 94 GLY A O 1
ATOM 748 N N . PHE A 1 95 ? 6.629 -2.307 -6.279 1.00 96.81 95 PHE A N 1
ATOM 749 C CA . PHE A 1 95 ? 5.404 -2.668 -5.577 1.00 96.81 95 PHE A CA 1
ATOM 750 C C . PHE A 1 95 ? 5.654 -2.742 -4.073 1.00 96.81 95 PHE A C 1
ATOM 752 O O . PHE A 1 95 ? 6.559 -3.435 -3.607 1.00 96.81 95 PHE A O 1
ATOM 759 N N . THR A 1 96 ? 4.787 -2.082 -3.315 1.00 95.75 96 THR A N 1
ATOM 760 C CA . THR A 1 96 ? 4.849 -2.043 -1.860 1.00 95.75 96 THR A CA 1
ATOM 761 C C . THR A 1 96 ? 3.504 -2.427 -1.260 1.00 95.75 96 THR A C 1
ATOM 763 O O . THR A 1 96 ? 2.438 -2.038 -1.743 1.00 95.75 96 THR A O 1
ATOM 766 N N . LEU A 1 97 ? 3.562 -3.182 -0.162 1.00 96.50 97 LEU A N 1
ATOM 767 C CA . LEU A 1 97 ? 2.430 -3.500 0.695 1.00 96.50 97 LEU A CA 1
ATOM 768 C C . LEU A 1 97 ? 2.747 -3.009 2.108 1.00 96.50 97 LEU A C 1
ATOM 770 O O . LEU A 1 97 ? 3.590 -3.575 2.796 1.00 96.50 97 LEU A O 1
ATOM 774 N N . LEU A 1 98 ? 2.031 -1.983 2.566 1.00 94.94 98 LEU A N 1
ATOM 775 C CA . LEU A 1 98 ? 2.158 -1.460 3.926 1.00 94.94 98 LEU A CA 1
ATOM 776 C C . LEU A 1 98 ? 0.996 -1.950 4.783 1.00 94.94 98 LEU A C 1
ATOM 778 O O . LEU A 1 98 ? -0.179 -1.715 4.483 1.00 94.94 98 LEU A O 1
ATOM 782 N N . ARG A 1 99 ? 1.326 -2.599 5.898 1.00 92.62 99 ARG A N 1
ATOM 783 C CA . ARG A 1 99 ? 0.373 -3.136 6.878 1.00 92.62 99 ARG A CA 1
ATOM 784 C C . ARG A 1 99 ? 0.804 -2.818 8.311 1.00 92.62 99 ARG A C 1
ATOM 786 O O . ARG A 1 99 ? 1.815 -2.160 8.531 1.00 92.62 99 ARG A O 1
ATOM 793 N N . ASN A 1 100 ? -0.024 -3.217 9.275 1.00 73.38 100 ASN A N 1
ATOM 794 C CA . ASN A 1 100 ? 0.377 -3.309 10.684 1.00 73.38 100 ASN A CA 1
ATOM 795 C C . ASN A 1 100 ? 1.292 -4.509 10.932 1.00 73.38 100 ASN A C 1
ATOM 797 O O . ASN A 1 100 ? 1.145 -5.529 10.211 1.00 73.38 100 ASN A O 1
#

Organism: NCBI:txid1758689

Sequence (100 aa):
MVDLGEQLRAAGTKLPGRTLHLGSCAVLEDEDAVTTFRRAVGLKAITGFTEDVDWLESLAFELLLLDVLTYYRRVDAVERYIENNHKEFAKRLGFTLLRN

Foldseek 3Di:
DVPPLVVCLVVQAADALAEAEDLAALPCLDVPVVVVSCVSNNPQKYKYANHGDDNVLSVVVVVVLVVLVVVDSDVVSSVVVCCVPPVVSCVVRRIDMDGD

Mean predicted aligned error: 3.74 Å

Radius of gyration: 13.2 Å; Cα contacts (8 Å, |Δi|>4): 127; chains: 1; bounding box: 26×32×30 Å

Solvent-accessible surface area (backbone atoms only — not comparable to full-atom values): 5611 Å² total; per-residue (Å²): 116,76,60,64,62,48,49,40,56,75,69,65,47,71,43,70,79,35,73,47,77,43,98,45,62,38,70,46,62,54,59,67,63,48,51,52,48,36,60,73,29,39,37,47,30,42,33,32,15,43,31,86,54,57,70,67,61,48,51,57,49,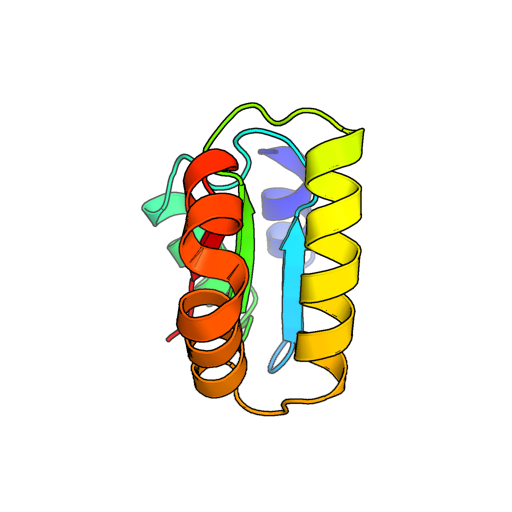46,55,55,52,52,52,42,56,72,73,39,94,44,68,72,55,36,52,50,48,43,58,74,76,37,41,71,61,36,58,75,41,35,52,46,78,51,64,127

Nearest PDB structures (foldseek):
  8d9g-assembly1_A  TM=5.991E-01  e=4.989E-01  Candidatus Scalindua brodae
  7y84-assembly1_C  TM=6.098E-01  e=6.036E-01  Candidatus Scalindua brodae
  3o2s-assembly1_B  TM=4.049E-01  e=1.776E+00  Homo sapiens
  1o9g-assembly1_A  TM=2.891E-01  e=6.737E+00  Streptomyces viridochromogenes

pLDDT: mean 91.49, std 8.24, range [51.84, 98.31]